Protein AF-A0AAD4KMW9-F1 (afdb_monomer_lite)

Sequence (55 aa):
QGKLMEAEKMYERALVGCEKALVPHHISTLDTVNNLRNLYANQGKLKEAENMYKQ

Secondary structure (DSSP, 8-state):
-HHHHHHHHHHHHHHHHHHHHS-TT-HHHHHHHHHHHHHHHHTT-HHHHHHTT--

Radius of gyration: 10.96 Å; chains: 1; bounding box: 29×18×27 Å

Structure (mmCIF, N/CA/C/O backbone):
data_AF-A0AAD4KMW9-F1
#
_entry.id   AF-A0AAD4KMW9-F1
#
loop_
_atom_site.group_PDB
_atom_site.id
_atom_site.type_symbol
_atom_site.label_atom_id
_atom_site.label_alt_id
_atom_site.label_comp_id
_atom_site.label_asym_id
_atom_site.label_entity_id
_atom_site.label_seq_id
_atom_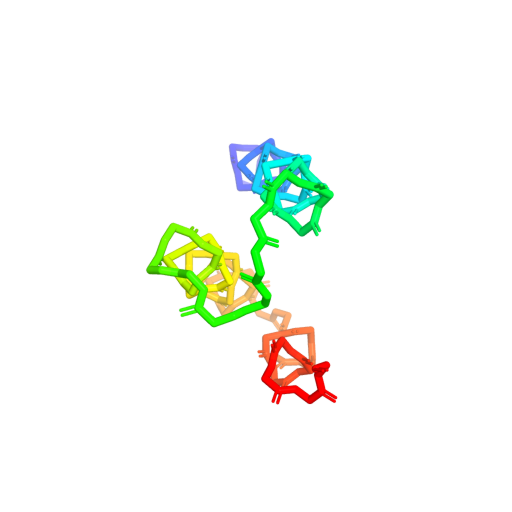site.pdbx_PDB_ins_code
_atom_site.Cartn_x
_atom_site.Cartn_y
_atom_site.Cartn_z
_atom_site.occupancy
_atom_site.B_iso_or_equiv
_atom_site.auth_seq_id
_atom_site.auth_comp_id
_atom_site.auth_asym_id
_atom_site.auth_atom_id
_atom_site.pdbx_PDB_model_num
ATOM 1 N N . GLN A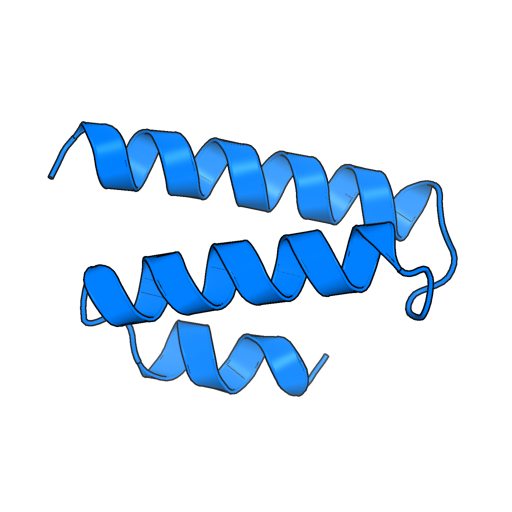 1 1 ? -15.062 9.522 4.464 1.00 62.28 1 GLN A N 1
ATOM 2 C CA . GLN A 1 1 ? -14.783 8.123 4.066 1.00 62.28 1 GLN A CA 1
ATOM 3 C C . GLN A 1 1 ? -14.811 7.917 2.547 1.00 62.28 1 GLN A C 1
ATOM 5 O O . GLN A 1 1 ? -13.850 7.362 2.043 1.00 62.28 1 GLN A O 1
ATOM 10 N N . GLY A 1 2 ? -15.803 8.421 1.794 1.00 80.56 2 GLY A N 1
ATOM 11 C CA . GLY A 1 2 ? -15.866 8.246 0.324 1.00 80.56 2 GLY A CA 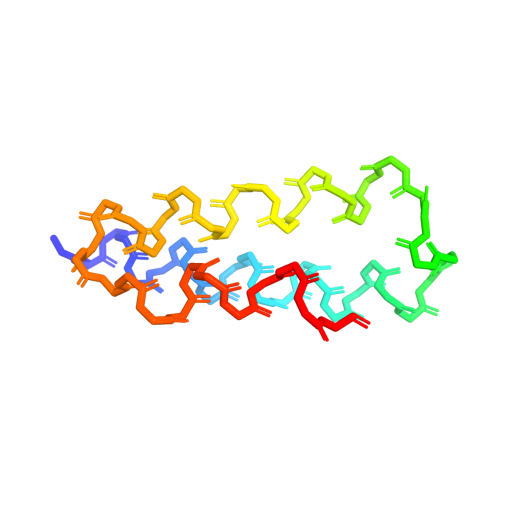1
ATOM 12 C C . GLY A 1 2 ? -14.609 8.665 -0.459 1.00 80.56 2 GLY A C 1
ATOM 13 O O . GLY A 1 2 ? -14.087 7.875 -1.235 1.00 80.56 2 GLY A O 1
ATOM 14 N N . LYS A 1 3 ? -14.051 9.850 -0.170 1.00 86.44 3 LYS A N 1
ATOM 15 C CA . LYS A 1 3 ? -12.823 10.355 -0.822 1.00 86.44 3 LYS A CA 1
ATOM 16 C C . LYS A 1 3 ? -11.585 9.475 -0.590 1.00 86.44 3 LYS A C 1
ATOM 18 O O . LYS A 1 3 ? -10.706 9.425 -1.440 1.00 86.44 3 LYS A O 1
ATOM 23 N N . LEU A 1 4 ? -11.512 8.785 0.553 1.00 85.62 4 LEU A N 1
ATOM 24 C CA . LEU A 1 4 ? -10.385 7.900 0.869 1.00 85.62 4 LEU A CA 1
ATOM 25 C C . LEU A 1 4 ? -10.467 6.592 0.075 1.00 85.62 4 LEU A C 1
ATOM 27 O O . LEU A 1 4 ? -9.439 6.112 -0.380 1.00 85.62 4 LEU A O 1
ATOM 31 N N . MET A 1 5 ? -11.673 6.058 -0.142 1.00 88.31 5 MET A N 1
ATOM 32 C CA . MET A 1 5 ? -11.873 4.863 -0.973 1.00 88.31 5 MET A CA 1
ATOM 33 C C . MET A 1 5 ? -11.605 5.136 -2.457 1.00 88.31 5 MET A C 1
ATOM 35 O O . MET A 1 5 ? -11.128 4.265 -3.175 1.00 88.31 5 MET A O 1
ATOM 39 N N . GLU A 1 6 ? -11.919 6.341 -2.935 1.00 92.06 6 GLU A N 1
ATOM 40 C CA . GLU A 1 6 ? -11.602 6.745 -4.308 1.00 92.06 6 GLU A CA 1
ATOM 41 C C . GLU A 1 6 ? -10.090 6.907 -4.506 1.00 92.06 6 GLU A C 1
ATOM 43 O O . GLU A 1 6 ? -9.538 6.367 -5.464 1.00 92.06 6 GLU A O 1
ATOM 48 N N . ALA A 1 7 ? -9.406 7.547 -3.549 1.00 92.06 7 ALA A N 1
ATOM 49 C CA . ALA A 1 7 ? -7.949 7.655 -3.550 1.00 92.06 7 ALA A CA 1
ATOM 50 C C . ALA A 1 7 ? -7.261 6.278 -3.538 1.00 92.06 7 ALA A C 1
ATOM 52 O O . ALA A 1 7 ? -6.274 6.086 -4.241 1.00 92.06 7 ALA A O 1
ATOM 53 N N . GLU A 1 8 ? -7.798 5.311 -2.790 1.00 91.81 8 GLU A N 1
ATOM 54 C CA . GLU A 1 8 ? -7.262 3.945 -2.703 1.00 91.81 8 GLU A CA 1
ATOM 55 C C . GLU A 1 8 ? -7.264 3.269 -4.069 1.00 91.81 8 GLU A C 1
ATOM 57 O O . GLU A 1 8 ? -6.208 2.888 -4.567 1.00 91.81 8 GLU A O 1
ATOM 62 N N . LYS A 1 9 ? -8.418 3.262 -4.746 1.00 94.19 9 LYS A N 1
ATOM 63 C CA . LYS A 1 9 ? -8.547 2.697 -6.098 1.00 94.19 9 LYS A CA 1
ATOM 64 C C . LYS A 1 9 ? -7.628 3.379 -7.112 1.00 94.19 9 LYS A C 1
ATOM 66 O O . LYS A 1 9 ? -7.115 2.728 -8.022 1.00 94.19 9 LYS A O 1
ATOM 71 N N . MET A 1 10 ? -7.440 4.695 -6.992 1.00 95.69 10 MET A N 1
ATOM 72 C CA . MET A 1 10 ? -6.529 5.437 -7.866 1.00 95.69 10 MET A CA 1
ATOM 73 C C . MET A 1 10 ? -5.074 5.012 -7.654 1.00 95.69 10 MET A C 1
ATOM 75 O O . MET A 1 10 ? -4.377 4.751 -8.636 1.00 95.69 10 MET A O 1
ATOM 79 N N . TYR A 1 11 ? -4.626 4.905 -6.400 1.00 93.19 11 TYR A N 1
ATOM 80 C CA . TYR A 1 11 ? -3.260 4.493 -6.077 1.00 93.19 11 TYR A CA 1
ATOM 81 C C . TYR A 1 11 ? -2.994 3.020 -6.407 1.00 93.19 11 TYR A C 1
ATOM 83 O O . TYR A 1 11 ? -1.930 2.718 -6.938 1.00 93.19 11 TYR A O 1
ATOM 91 N N . GLU A 1 12 ? -3.957 2.117 -6.203 1.00 93.50 12 GLU A N 1
ATOM 92 C CA . GLU A 1 12 ? -3.848 0.717 -6.643 1.00 93.50 12 GLU A CA 1
ATOM 93 C C . GLU A 1 12 ? -3.670 0.613 -8.164 1.00 93.50 12 GLU A C 1
ATOM 95 O O . GLU A 1 12 ? -2.795 -0.100 -8.657 1.00 93.50 12 GLU A O 1
ATOM 100 N N . ARG A 1 13 ? -4.459 1.373 -8.936 1.00 95.38 13 ARG A N 1
ATOM 101 C CA . ARG A 1 13 ? -4.326 1.403 -10.399 1.00 95.38 13 ARG A CA 1
ATOM 102 C C . ARG A 1 13 ? -2.979 1.975 -10.839 1.00 95.38 13 ARG A C 1
ATOM 104 O O . ARG A 1 13 ? -2.396 1.468 -11.798 1.00 95.38 13 ARG A O 1
ATOM 111 N N . ALA A 1 14 ? -2.506 3.028 -10.171 1.00 92.75 14 ALA A N 1
ATOM 112 C CA . ALA A 1 14 ? -1.199 3.615 -10.439 1.00 92.75 14 ALA A CA 1
ATOM 113 C C . ALA A 1 14 ? -0.073 2.611 -10.156 1.00 92.75 14 ALA A C 1
ATOM 115 O O . ALA A 1 14 ? 0.810 2.456 -10.996 1.00 92.75 14 ALA A O 1
ATOM 116 N N . LEU A 1 15 ? -0.157 1.871 -9.045 1.00 91.31 15 LEU A N 1
ATOM 117 C CA . LEU A 1 15 ? 0.840 0.876 -8.655 1.00 91.31 15 LEU A CA 1
ATOM 118 C C . LEU A 1 15 ? 0.987 -0.214 -9.719 1.00 91.31 15 LEU A C 1
ATOM 120 O O . LEU A 1 15 ? 2.087 -0.428 -10.215 1.00 91.31 15 LEU A O 1
ATOM 124 N N . VAL A 1 16 ? -0.127 -0.800 -10.171 1.00 91.44 16 VAL A N 1
ATOM 125 C CA . VAL A 1 16 ? -0.118 -1.815 -11.242 1.00 91.44 16 VAL A CA 1
ATOM 126 C C . VAL A 1 16 ? 0.488 -1.267 -12.540 1.00 91.44 16 VAL A C 1
ATOM 128 O O . VAL A 1 16 ? 1.160 -1.991 -13.275 1.00 91.44 16 VAL A O 1
ATOM 131 N N . GLY A 1 17 ? 0.236 0.004 -12.861 1.00 9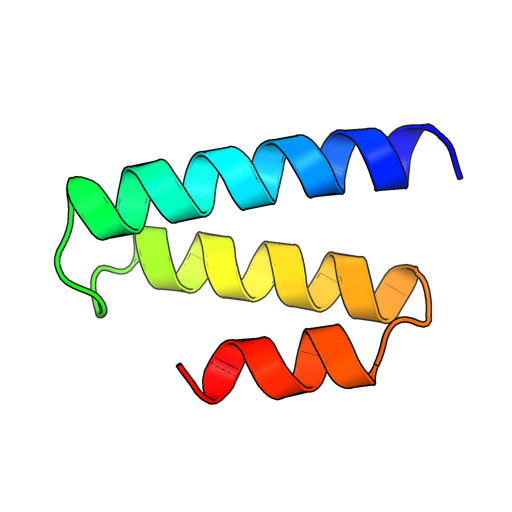2.00 17 GLY A N 1
ATOM 132 C CA . GLY A 1 17 ? 0.840 0.665 -14.018 1.00 92.00 17 GLY A CA 1
ATOM 133 C C . GLY A 1 17 ? 2.353 0.826 -13.867 1.00 92.00 17 GLY A C 1
ATOM 134 O O . GLY A 1 17 ? 3.098 0.486 -14.785 1.00 92.00 17 GLY A O 1
ATOM 135 N N . CYS A 1 18 ? 2.802 1.297 -12.702 1.00 88.69 18 CYS A N 1
ATOM 136 C CA . CYS A 1 18 ? 4.213 1.472 -12.377 1.00 88.69 18 CYS A CA 1
ATOM 137 C C . CYS A 1 18 ? 4.968 0.140 -12.370 1.00 88.69 18 CYS A C 1
ATOM 139 O O . CYS A 1 18 ? 6.007 0.058 -13.006 1.00 88.69 18 CYS A O 1
ATOM 141 N N . GLU A 1 19 ? 4.437 -0.914 -11.752 1.00 86.88 19 GLU A N 1
ATOM 142 C CA . GLU A 1 19 ? 5.067 -2.245 -11.722 1.00 86.88 19 GLU A CA 1
ATOM 143 C C . GLU A 1 19 ? 5.196 -2.882 -13.111 1.00 86.88 19 GLU A C 1
ATOM 145 O O . GLU A 1 19 ? 6.146 -3.614 -13.380 1.00 86.88 19 GLU A O 1
ATOM 150 N N . LYS A 1 20 ? 4.248 -2.607 -14.016 1.00 88.69 20 LYS A N 1
ATOM 151 C CA . LYS A 1 20 ? 4.307 -3.097 -15.402 1.00 88.69 20 LYS A CA 1
ATOM 152 C C . LYS A 1 20 ? 5.278 -2.309 -16.273 1.00 88.69 20 LYS A C 1
ATOM 154 O O . LYS A 1 20 ? 5.860 -2.877 -17.192 1.00 88.69 20 LYS A O 1
ATOM 159 N N . ALA A 1 21 ? 5.383 -1.002 -16.047 1.00 88.62 21 ALA A N 1
ATOM 160 C CA . ALA A 1 21 ? 6.161 -0.104 -16.894 1.00 88.62 21 ALA A CA 1
ATOM 161 C C . ALA A 1 21 ? 7.598 0.108 -16.397 1.00 88.62 21 ALA A C 1
ATOM 163 O O . ALA A 1 21 ? 8.471 0.464 -17.186 1.00 88.62 21 ALA A O 1
ATOM 164 N N . LEU A 1 22 ? 7.841 -0.071 -15.099 1.00 83.38 22 LEU A N 1
ATOM 165 C CA . LEU A 1 22 ? 9.068 0.309 -14.411 1.00 83.38 22 LEU A CA 1
ATOM 166 C C . LEU A 1 22 ? 9.597 -0.873 -13.600 1.00 83.38 22 LEU A C 1
ATOM 168 O O . LEU A 1 22 ? 8.842 -1.717 -13.124 1.00 83.38 22 LEU A O 1
ATOM 172 N N . VAL A 1 23 ? 10.913 -0.914 -13.394 1.00 76.69 23 VAL A N 1
ATOM 173 C CA . VAL A 1 23 ? 11.509 -1.886 -12.471 1.00 76.69 23 VAL A CA 1
ATOM 174 C C . VAL A 1 23 ? 11.014 -1.635 -11.032 1.00 76.69 23 VAL A C 1
ATOM 176 O O . VAL A 1 23 ? 10.787 -0.476 -10.673 1.00 76.69 23 VAL A O 1
ATOM 179 N N . PRO A 1 24 ? 10.893 -2.671 -10.177 1.00 67.44 24 PRO A N 1
ATOM 180 C CA . PRO A 1 24 ? 10.324 -2.555 -8.824 1.00 67.44 24 PRO A CA 1
ATOM 181 C C . PRO A 1 24 ? 10.962 -1.486 -7.919 1.00 67.44 24 PRO A C 1
ATOM 183 O O . PRO A 1 24 ? 10.312 -0.953 -7.027 1.00 67.44 24 PRO A O 1
ATOM 186 N N . HIS A 1 25 ? 12.224 -1.123 -8.164 1.00 71.56 25 HIS A N 1
ATOM 187 C CA . HIS A 1 25 ? 12.961 -0.114 -7.391 1.00 71.56 25 HIS A CA 1
ATOM 188 C C . HIS A 1 25 ? 12.996 1.275 -8.036 1.00 71.56 25 HIS A C 1
ATOM 190 O O . HIS A 1 25 ? 13.755 2.143 -7.606 1.00 71.56 25 HIS A O 1
ATOM 196 N N . HIS A 1 26 ? 12.197 1.509 -9.076 1.00 84.88 26 HIS A N 1
ATOM 197 C CA . HIS A 1 26 ? 12.061 2.844 -9.634 1.00 84.88 26 HIS A CA 1
ATOM 198 C C . HIS A 1 26 ? 11.386 3.780 -8.621 1.00 84.88 26 HIS A C 1
ATOM 200 O O . HIS A 1 26 ? 10.401 3.409 -7.982 1.00 84.88 26 HIS A O 1
ATOM 206 N N . ILE A 1 27 ? 11.881 5.018 -8.512 1.00 88.94 27 ILE A N 1
ATOM 207 C CA . ILE A 1 27 ? 11.423 6.018 -7.528 1.00 88.94 27 ILE A CA 1
ATOM 208 C C . ILE A 1 27 ? 9.897 6.197 -7.577 1.00 88.94 27 ILE A C 1
ATOM 210 O O . ILE A 1 27 ? 9.237 6.168 -6.547 1.00 88.94 27 ILE A O 1
ATOM 214 N N . SER A 1 28 ? 9.314 6.264 -8.775 1.00 84.88 28 SER A N 1
ATOM 215 C CA . SER A 1 28 ? 7.858 6.398 -8.949 1.00 84.88 28 SER A CA 1
ATOM 216 C C . SER A 1 28 ? 7.044 5.221 -8.394 1.00 84.88 28 SER A C 1
ATOM 218 O O . SER A 1 28 ? 5.931 5.422 -7.905 1.00 84.88 28 SER A O 1
ATOM 220 N N . THR A 1 29 ? 7.581 3.998 -8.450 1.00 87.62 29 THR A N 1
ATOM 221 C CA . THR A 1 29 ? 6.944 2.820 -7.844 1.00 87.62 29 THR A CA 1
ATOM 222 C C . THR A 1 29 ? 6.990 2.938 -6.319 1.00 87.62 29 THR A C 1
ATOM 224 O O . THR A 1 29 ? 5.962 2.777 -5.664 1.00 87.62 29 THR A O 1
ATOM 227 N N . LEU A 1 30 ? 8.139 3.333 -5.757 1.00 89.38 30 LEU A N 1
ATOM 228 C CA . LEU A 1 30 ? 8.313 3.545 -4.314 1.00 89.38 30 LEU A CA 1
ATOM 229 C C . LEU A 1 30 ? 7.406 4.656 -3.763 1.00 89.38 30 LEU A C 1
ATOM 231 O O . LEU A 1 30 ? 6.797 4.484 -2.706 1.00 89.38 30 LEU A O 1
ATOM 235 N N . ASP A 1 31 ? 7.261 5.764 -4.491 1.00 91.94 31 ASP A N 1
ATOM 236 C CA . ASP A 1 31 ? 6.372 6.865 -4.107 1.00 91.94 31 ASP A CA 1
ATOM 237 C C . ASP A 1 31 ? 4.908 6.416 -4.077 1.00 91.94 31 ASP A C 1
ATOM 239 O O . ASP A 1 31 ? 4.161 6.743 -3.151 1.00 91.94 31 ASP A O 1
ATOM 243 N N . THR A 1 32 ? 4.501 5.615 -5.064 1.00 91.06 32 THR A N 1
ATOM 244 C CA . THR A 1 32 ? 3.137 5.080 -5.145 1.00 91.06 32 THR A CA 1
ATOM 245 C C . THR A 1 32 ? 2.846 4.125 -3.985 1.00 91.06 32 THR A C 1
ATOM 247 O O . THR A 1 32 ? 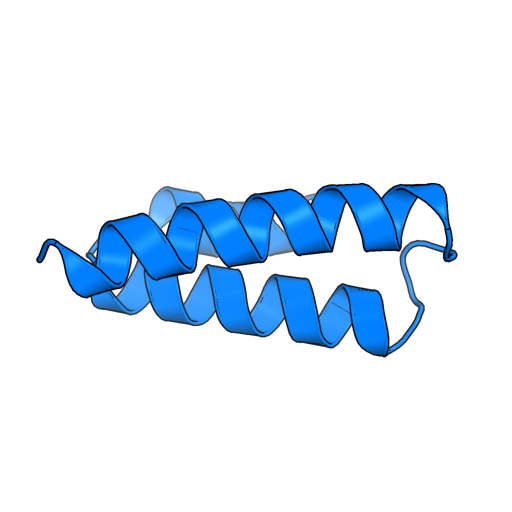1.816 4.265 -3.323 1.00 91.06 32 THR A O 1
ATOM 250 N N . VAL A 1 33 ? 3.783 3.224 -3.670 1.00 91.12 33 VAL A N 1
ATOM 251 C CA . VAL A 1 33 ? 3.715 2.325 -2.504 1.00 91.12 33 VAL A CA 1
ATOM 252 C C . VAL A 1 33 ? 3.607 3.118 -1.196 1.00 91.12 33 VAL A C 1
ATOM 254 O O . VAL A 1 33 ? 2.748 2.839 -0.358 1.00 91.12 33 VAL A O 1
ATOM 257 N N . ASN A 1 34 ? 4.429 4.156 -1.020 1.00 92.88 34 ASN A N 1
ATOM 258 C CA . ASN A 1 34 ? 4.434 4.975 0.193 1.00 92.88 34 ASN A CA 1
ATOM 259 C C . ASN A 1 34 ? 3.113 5.745 0.387 1.00 92.88 34 ASN A C 1
ATOM 261 O O . ASN A 1 34 ? 2.598 5.836 1.506 1.00 92.88 34 ASN A O 1
ATOM 265 N N . ASN A 1 35 ? 2.536 6.261 -0.700 1.00 93.31 35 ASN A N 1
ATOM 266 C CA . ASN A 1 35 ? 1.254 6.963 -0.669 1.00 93.31 35 ASN A CA 1
ATOM 267 C C . ASN A 1 35 ? 0.087 6.024 -0.342 1.00 93.31 35 ASN A C 1
ATOM 269 O O . ASN A 1 35 ? -0.762 6.371 0.485 1.00 93.31 35 ASN A O 1
ATOM 273 N N . LEU A 1 36 ? 0.071 4.821 -0.923 1.00 93.81 36 LEU A N 1
ATOM 274 C CA . LEU A 1 36 ? -0.960 3.821 -0.651 1.00 93.81 36 LEU A CA 1
ATOM 275 C C . LEU A 1 36 ? -0.878 3.309 0.798 1.00 93.81 36 LEU A C 1
ATOM 277 O O . LEU A 1 36 ? -1.894 3.233 1.488 1.00 93.81 36 LEU A O 1
ATOM 281 N N . ARG A 1 37 ? 0.333 3.092 1.324 1.00 93.81 37 ARG A N 1
ATOM 282 C CA . ARG A 1 37 ? 0.558 2.763 2.741 1.00 93.81 37 ARG A CA 1
ATOM 283 C C . ARG A 1 37 ? 0.006 3.831 3.688 1.00 93.81 37 ARG A C 1
ATOM 285 O O . ARG A 1 37 ? -0.686 3.505 4.651 1.00 93.81 37 ARG A O 1
ATOM 292 N N . ASN A 1 38 ? 0.314 5.107 3.442 1.00 94.00 38 ASN A N 1
ATOM 293 C CA . ASN A 1 38 ? -0.182 6.208 4.278 1.00 94.00 38 ASN A CA 1
ATOM 294 C C . ASN A 1 38 ? -1.710 6.278 4.259 1.00 94.00 38 ASN A C 1
ATOM 296 O O . ASN A 1 38 ? -2.341 6.542 5.283 1.00 94.00 38 ASN A O 1
ATOM 300 N N . LEU A 1 39 ? -2.310 6.012 3.100 1.00 94.06 39 LEU A N 1
ATOM 301 C CA . LEU A 1 39 ? -3.754 5.950 2.973 1.00 94.06 39 LEU A CA 1
ATOM 302 C C . LEU A 1 39 ? -4.344 4.806 3.805 1.00 94.06 39 LEU A C 1
ATOM 304 O O . LEU A 1 39 ? -5.298 5.039 4.546 1.00 94.06 39 LEU A O 1
ATOM 308 N N . TYR A 1 40 ? -3.756 3.611 3.745 1.00 93.69 40 TYR A N 1
ATOM 309 C CA . TYR A 1 40 ? -4.173 2.477 4.566 1.00 93.69 40 TYR A CA 1
ATOM 310 C C . TYR A 1 40 ? -4.073 2.769 6.065 1.00 93.69 40 TYR A C 1
ATOM 312 O O . TYR A 1 40 ? -5.034 2.532 6.800 1.00 93.69 40 TYR A O 1
ATOM 320 N N . ALA A 1 41 ? -2.974 3.379 6.516 1.00 91.56 41 ALA A N 1
ATOM 321 C CA . ALA A 1 41 ? -2.822 3.805 7.905 1.00 91.56 41 ALA A CA 1
ATOM 322 C C . ALA A 1 41 ? -3.918 4.803 8.326 1.00 91.56 41 ALA A C 1
ATOM 324 O O . ALA A 1 41 ? -4.561 4.617 9.359 1.00 91.56 41 ALA A O 1
ATOM 325 N N . ASN A 1 42 ? -4.212 5.800 7.485 1.00 90.94 42 ASN A N 1
ATOM 326 C CA . ASN A 1 42 ? -5.272 6.786 7.730 1.00 90.94 42 ASN A CA 1
ATOM 327 C C . ASN A 1 42 ? -6.685 6.178 7.744 1.00 90.94 42 ASN A C 1
ATOM 329 O O . ASN A 1 42 ? -7.607 6.769 8.305 1.00 90.94 42 ASN A O 1
ATOM 333 N N . GLN A 1 43 ? -6.873 5.013 7.123 1.00 91.44 43 GLN A N 1
ATOM 334 C CA . GLN A 1 43 ? -8.124 4.257 7.152 1.00 91.44 43 GLN A CA 1
ATOM 335 C C . GLN A 1 43 ? -8.189 3.226 8.297 1.00 91.44 43 GLN A C 1
ATOM 337 O O . GLN A 1 43 ? -9.213 2.563 8.449 1.00 91.44 43 GLN A O 1
ATOM 342 N N . GLY A 1 44 ? -7.124 3.066 9.094 1.00 92.56 44 GLY A N 1
ATOM 343 C CA . GLY A 1 44 ? -7.020 2.036 10.136 1.00 92.56 44 GLY A CA 1
ATOM 344 C C . GLY A 1 44 ? -6.698 0.627 9.615 1.00 92.56 44 GLY A C 1
ATOM 345 O O . GLY A 1 44 ? -6.714 -0.334 10.383 1.00 92.56 44 GLY A O 1
ATOM 346 N N . LYS A 1 45 ? -6.372 0.495 8.325 1.00 93.69 45 LYS A N 1
ATOM 347 C CA . LYS A 1 45 ? -5.997 -0.752 7.638 1.00 93.69 45 LYS A CA 1
ATOM 348 C C . LYS A 1 45 ? -4.502 -1.053 7.820 1.00 93.69 45 LYS A C 1
ATOM 350 O O . LYS A 1 45 ? -3.704 -1.004 6.887 1.00 93.69 45 LYS A O 1
ATOM 355 N N . LEU A 1 46 ? -4.085 -1.280 9.066 1.00 91.00 46 LEU A N 1
ATOM 356 C CA . LEU A 1 46 ? -2.659 -1.409 9.406 1.00 91.00 46 LEU A CA 1
ATOM 357 C C . LEU A 1 46 ? -1.998 -2.652 8.793 1.00 91.00 46 LEU A C 1
ATOM 359 O O . LEU A 1 46 ? -0.831 -2.594 8.417 1.00 91.00 46 LEU A O 1
ATOM 363 N N . LYS A 1 47 ? -2.737 -3.757 8.632 1.00 91.44 47 LYS A N 1
ATOM 364 C CA . LYS A 1 47 ? -2.199 -4.991 8.035 1.00 91.44 47 LYS A CA 1
ATOM 365 C C . LYS A 1 47 ? -1.857 -4.796 6.558 1.00 91.44 47 LYS A C 1
ATOM 367 O O . LYS A 1 47 ? -0.822 -5.256 6.088 1.00 91.44 47 LYS A O 1
ATOM 372 N N . GLU A 1 48 ? -2.723 -4.099 5.837 1.00 90.69 48 GLU A N 1
ATOM 373 C CA . GLU A 1 48 ? -2.552 -3.743 4.436 1.00 90.69 48 GLU A CA 1
ATOM 374 C C . GLU A 1 48 ? -1.374 -2.773 4.264 1.00 90.69 48 GLU A C 1
ATOM 376 O O . GLU A 1 48 ? -0.540 -2.969 3.382 1.00 90.69 48 GLU A O 1
ATOM 381 N N . ALA A 1 49 ? -1.236 -1.797 5.170 1.00 91.88 49 ALA A N 1
ATOM 382 C CA . ALA A 1 49 ? -0.084 -0.899 5.209 1.00 91.88 49 ALA A CA 1
ATOM 383 C C . ALA A 1 49 ? 1.245 -1.644 5.453 1.00 91.88 49 ALA A C 1
ATOM 385 O O . ALA A 1 49 ? 2.236 -1.366 4.785 1.00 91.88 49 ALA A O 1
ATOM 386 N N . GLU A 1 50 ? 1.291 -2.602 6.381 1.00 89.19 50 GLU A N 1
ATOM 387 C CA . GLU A 1 50 ? 2.506 -3.380 6.670 1.00 89.19 50 GLU A CA 1
ATOM 388 C C . GLU A 1 50 ? 2.909 -4.322 5.530 1.00 89.19 50 GLU A C 1
ATOM 390 O O . GLU A 1 50 ? 4.097 -4.569 5.312 1.00 89.19 50 GLU A O 1
ATOM 395 N N . ASN A 1 51 ? 1.935 -4.861 4.797 1.00 88.88 51 ASN A N 1
ATOM 396 C CA . ASN A 1 51 ? 2.199 -5.782 3.694 1.00 88.88 51 ASN A CA 1
ATOM 397 C C . ASN A 1 51 ? 2.768 -5.089 2.449 1.00 88.88 51 ASN A C 1
ATOM 399 O O . ASN A 1 51 ? 3.400 -5.755 1.635 1.00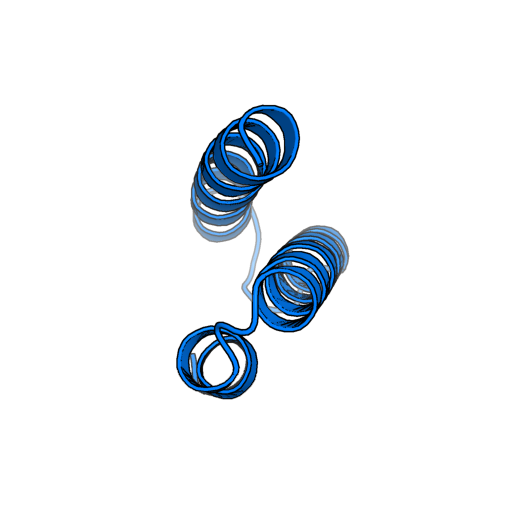 88.88 51 ASN A O 1
ATOM 403 N N . MET A 1 52 ? 2.625 -3.766 2.334 1.00 84.81 52 MET A N 1
ATOM 404 C CA . MET A 1 52 ? 3.132 -2.976 1.206 1.00 84.81 52 MET A CA 1
ATOM 405 C C . MET A 1 52 ? 4.654 -3.045 1.001 1.00 84.81 52 MET A C 1
ATOM 407 O O . MET A 1 52 ? 5.114 -2.814 -0.108 1.00 84.81 52 MET A O 1
ATOM 411 N N . TYR A 1 53 ? 5.438 -3.362 2.039 1.00 71.56 53 TYR A N 1
ATOM 412 C CA . TYR A 1 53 ? 6.902 -3.522 1.943 1.00 71.56 53 TYR A CA 1
ATOM 413 C C . TYR A 1 53 ? 7.368 -4.979 1.872 1.00 71.56 53 TYR A C 1
ATOM 415 O O . TYR A 1 53 ? 8.569 -5.240 1.878 1.00 71.56 53 TYR A O 1
ATOM 423 N N . LYS A 1 54 ? 6.434 -5.933 1.883 1.00 74.19 54 LYS A N 1
ATOM 424 C CA . LYS A 1 54 ? 6.739 -7.371 1.857 1.00 74.19 54 LYS A CA 1
ATOM 425 C C . LYS A 1 54 ? 6.635 -7.978 0.454 1.00 74.19 54 LYS A C 1
ATOM 427 O O . LYS A 1 54 ? 6.867 -9.177 0.319 1.00 74.19 54 LYS A O 1
ATOM 432 N N . GLN A 1 55 ? 6.250 -7.179 -0.540 1.00 60.91 55 GLN A N 1
ATOM 433 C CA . GLN A 1 55 ? 6.315 -7.519 -1.964 1.00 60.91 55 GLN A CA 1
ATOM 434 C C . GLN A 1 55 ? 7.676 -7.120 -2.529 1.00 60.91 55 GLN A C 1
ATOM 436 O O . GLN A 1 55 ? 8.184 -7.889 -3.372 1.00 60.91 55 GLN A O 1
#

InterPro domains:
  IPR011990 Tetratricopeptide-like helical domain superfamily [G3DSA:1.25.40.10] (1-55)
  IPR011990 Tetratricopeptide-like helical domain superfamily [SSF48452] (1-55)

pLDDT: mean 87.83, std 7.98, range [60.91, 95.69]

Foldseek 3Di:
DVVLVVVLVVLVVQLVVCVVPHPCPPPSNVVSLVVNLVSCVVVVVNVSSVCSVVD

Organism: NCBI:txid1131652